Protein 7KFO (pdb70)

Radius of gyration: 16.2 Å; Cα contacts (8 Å, |Δi|>4): 136; chains: 1; bounding box: 36×45×39 Å

Structure (mmCIF, N/CA/C/O backbone):
data_7KFO
#
_entry.id   7KFO
#
_cell.length_a   55.042
_cell.length_b   114.337
_cell.length_c   115.094
_cell.angle_alpha   90.000
_cell.angle_beta   90.000
_cell.angle_gamma   90.000
#
_symmetry.space_group_name_H-M   'F 2 2 2'
#
loop_
_entity.id
_entity.type
_entity.pdbx_description
1 polymer 'Transcriptional regulator, MarR family'
2 non-polymer '1H-INDOL-3-YLACETIC ACID'
3 non-polymer 'SULFATE ION'
4 water water
#
loop_
_atom_site.group_PDB
_atom_site.id
_atom_site.type_symbol
_atom_site.label_atom_id
_atom_site.label_alt_id
_atom_site.label_comp_id
_atom_site.label_asym_id
_atom_site.label_entity_id
_atom_site.label_seq_id
_atom_site.pdbx_PDB_ins_code
_atom_site.Cartn_x
_atom_site.Cartn_y
_atom_site.Cartn_z
_atom_site.occupancy
_atom_site.B_iso_or_equiv
_atom_site.auth_seq_id
_atom_site.auth_comp_id
_atom_site.auth_asym_id
_atom_site.auth_atom_id
_atom_site.pdbx_PDB_model_num
ATOM 1 N N . ARG A 1 34 ? -10.12630 74.58831 34.49908 1.000 48.49648 10 ARG A N 1
ATOM 2 C CA A ARG A 1 34 ? -9.56426 74.34103 35.84163 0.552 39.58107 10 ARG A CA 1
ATOM 3 C CA B ARG A 1 34 ? -9.45762 74.57216 35.77902 0.448 39.57303 10 ARG A CA 1
ATOM 4 C C . ARG A 1 34 ? -8.16675 73.75539 35.80501 1.000 25.47801 10 ARG A C 1
ATOM 5 O O . ARG A 1 34 ? -7.97719 72.76394 35.11828 1.000 28.36631 10 ARG A O 1
ATOM 20 N N . PHE A 1 35 ? -7.25032 74.28670 36.60934 1.000 29.18929 11 PHE A N 1
ATOM 21 C CA . PHE A 1 35 ? -5.87757 73.79374 36.64500 1.000 27.27200 11 PHE A CA 1
ATOM 22 C C . PHE A 1 35 ? -5.81580 72.28333 36.85043 1.000 19.90363 11 PHE A C 1
ATOM 23 O O . PHE A 1 35 ? -5.08914 71.57831 36.14573 1.000 23.18581 11 PHE A O 1
ATOM 31 N N . VAL A 1 36 ? -6.58341 71.76977 37.81325 1.000 19.37370 12 VAL A N 1
ATOM 32 C CA . VAL A 1 36 ? -6.39575 70.38550 38.22348 1.000 18.02752 12 VAL A CA 1
ATOM 33 C C . VAL A 1 36 ? -6.89338 69.40040 37.17820 1.000 20.77045 12 VAL A C 1
ATOM 34 O O . VAL A 1 36 ? -6.44133 68.24651 37.15704 1.000 18.63060 12 VAL A O 1
ATOM 38 N N . ASP A 1 37 ? -7.78658 69.82793 36.27723 1.000 21.03285 13 ASP A N 1
ATOM 39 C CA . ASP A 1 37 ? -8.36505 68.90319 35.30526 1.000 21.39347 13 ASP A CA 1
ATOM 40 C C . ASP A 1 37 ? -7.32058 68.32036 34.36104 1.000 21.36475 13 ASP A C 1
ATOM 41 O O . ASP A 1 37 ? -7.48591 67.19234 33.88053 1.000 21.97078 13 ASP A O 1
ATOM 46 N N A ASP A 1 38 ? -6.24330 69.05641 34.08294 0.475 19.36264 14 ASP A N 1
ATOM 47 N N B ASP A 1 38 ? -6.24269 69.05762 34.09327 0.525 19.34254 14 ASP A N 1
ATOM 48 C CA A ASP A 1 38 ? -5.23437 68.61028 33.12984 0.475 21.94545 14 ASP A CA 1
ATOM 49 C CA B ASP A 1 38 ? -5.23025 68.61914 33.14108 0.525 21.92621 14 ASP A CA 1
ATOM 50 C C A ASP A 1 38 ? -3.84456 68.44511 33.73398 0.475 18.84976 14 ASP A C 1
ATOM 51 C C B ASP A 1 38 ? -3.82204 68.74556 33.71294 0.525 21.35590 14 ASP A C 1
ATOM 52 O O A ASP A 1 38 ? -2.91082 68.08298 33.01082 0.475 18.78820 14 ASP A O 1
ATOM 53 O O B ASP A 1 38 ? -2.85487 68.91777 32.96700 0.525 20.59828 14 ASP A O 1
ATOM 62 N N . TYR A 1 39 ? -3.68480 68.67272 35.03445 1.000 17.26667 15 TYR A N 1
ATOM 63 C CA . TYR A 1 39 ? -2.37091 68.72080 35.67108 1.000 16.46278 15 TYR A CA 1
ATOM 64 C C . TYR A 1 39 ? -1.84846 67.28950 35.80604 1.000 15.58108 15 TYR A C 1
ATOM 65 O O . TYR A 1 39 ? -2.42193 66.47723 36.54149 1.000 14.68520 15 TYR A O 1
ATOM 74 N N . LEU A 1 40 ? -0.76516 66.98188 35.09804 1.000 15.01781 16 LEU A N 1
ATOM 75 C CA . LEU A 1 40 ? -0.27704 65.60213 35.01335 1.000 14.92537 16 LEU A CA 1
ATOM 76 C C . LEU A 1 40 ? -0.10970 64.91142 36.36153 1.000 14.18100 16 LEU A C 1
ATOM 77 O O . LEU A 1 40 ? -0.55366 63.75751 36.49060 1.000 13.03673 16 LEU A O 1
ATOM 82 N N . PRO A 1 41 ? 0.54056 65.49976 37.37154 1.000 12.52712 17 PRO A N 1
ATOM 83 C CA . PRO A 1 41 ? 0.69106 64.75393 38.62903 1.000 13.10060 17 PRO A CA 1
ATOM 84 C C . PRO A 1 41 ? -0.64395 64.41915 39.26808 1.000 12.51758 17 PRO A C 1
ATOM 85 O O . PRO A 1 41 ? -0.79282 63.33816 39.86077 1.000 12.48284 17 PRO A O 1
ATOM 89 N N . ALA A 1 42 ? -1.63353 65.31104 39.17277 1.000 12.91181 18 ALA A N 1
ATOM 90 C CA . ALA A 1 42 ? -2.94729 64.97727 39.70388 1.000 12.81814 18 ALA A CA 1
ATOM 91 C C . ALA A 1 42 ? -3.58646 63.83619 38.92093 1.000 13.12961 18 ALA A C 1
ATOM 92 O O . ALA A 1 42 ? -4.22144 62.95583 39.51427 1.000 12.90017 18 ALA A O 1
ATOM 94 N N . LEU A 1 43 ? -3.43485 63.83305 37.59079 1.000 13.18539 19 LEU A N 1
ATOM 95 C CA . LEU A 1 43 ? -4.02912 62.77410 36.78266 1.000 13.05839 19 LEU A CA 1
ATOM 96 C C . LEU A 1 43 ? -3.39289 61.43258 37.09256 1.000 12.91251 19 LEU A C 1
ATOM 97 O O . LEU A 1 43 ? -4.09500 60.43365 37.25690 1.000 13.54993 19 LEU A O 1
ATOM 102 N N . LEU A 1 44 ? -2.06286 61.39496 37.17186 1.000 12.36387 20 LEU A N 1
ATOM 103 C CA . LEU A 1 44 ? -1.37661 60.14739 37.50216 1.000 13.81302 20 LEU A CA 1
ATOM 104 C C . LEU A 1 44 ? -1.82113 59.62546 38.85392 1.000 12.49239 20 LEU A C 1
ATOM 105 O O . LEU A 1 44 ? -2.07266 58.42226 39.00447 1.000 13.36050 20 LEU A O 1
ATOM 110 N N . ALA A 1 45 ? -1.89469 60.50631 39.86316 1.000 12.69149 21 ALA A N 1
ATOM 111 C CA . ALA A 1 45 ? -2.20109 60.05483 41.21254 1.000 11.94837 21 ALA A CA 1
ATOM 112 C C . ALA A 1 45 ? -3.62692 59.54293 41.31252 1.000 12.19143 21 ALA A C 1
ATOM 113 O O . ALA A 1 45 ? -3.88149 58.54894 41.99434 1.000 12.65871 21 ALA A O 1
ATOM 115 N N . GLN A 1 46 ? -4.57875 60.19705 40.63808 1.000 11.40451 22 GLN A N 1
ATOM 116 C CA . GLN A 1 46 ? -5.95531 59.72276 40.68977 1.000 11.61965 22 GLN A CA 1
ATOM 117 C C . GLN A 1 46 ? -6.10969 58.40078 39.95763 1.000 12.30354 22 GLN A C 1
ATOM 118 O O . GLN A 1 46 ? -6.75139 57.47296 40.47269 1.000 13.05762 22 GLN A O 1
ATOM 124 N N . ALA A 1 47 ? -5.56637 58.30284 38.73491 1.000 12.69403 23 ALA A N 1
ATOM 125 C CA . ALA A 1 47 ? -5.67976 57.04472 37.99968 1.000 12.05035 23 ALA A CA 1
ATOM 126 C C . ALA A 1 47 ? -5.05283 55.90017 38.78026 1.000 13.12130 23 ALA A C 1
ATOM 127 O O . ALA A 1 47 ? -5.63701 54.80678 38.89112 1.000 13.89241 23 ALA A O 1
ATOM 129 N N . SER A 1 48 ? -3.88461 56.15594 39.36575 1.000 11.98276 24 SER A N 1
ATOM 130 C CA . SER A 1 48 ? -3.18765 55.13532 40.12709 1.000 11.92792 24 SER A CA 1
ATOM 131 C C . SER A 1 48 ? -4.01393 54.70130 41.32645 1.000 12.12406 24 SER A C 1
ATOM 132 O O . SER A 1 48 ? -4.21098 53.50607 41.55077 1.000 13.65146 24 SER A O 1
ATOM 135 N N . GLN A 1 49 ? -4.53278 55.65984 42.10796 1.000 13.00197 25 GLN A N 1
ATOM 136 C CA . GLN A 1 49 ? -5.30181 55.27446 43.29294 1.000 12.87856 25 GLN A CA 1
ATOM 137 C C . GLN A 1 49 ? -6.54057 54.47234 42.92735 1.000 11.93673 25 GLN A C 1
ATOM 138 O O . GLN A 1 49 ? -6.83889 53.45214 43.55778 1.000 12.58570 25 GLN A O 1
ATOM 144 N N . LEU A 1 50 ? -7.26420 54.89255 41.88781 1.000 12.58560 26 LEU A N 1
ATOM 145 C CA . LEU A 1 50 ? -8.52628 54.23367 41.56540 1.000 13.55016 26 LEU A CA 1
ATOM 146 C C . LEU A 1 50 ? -8.29405 52.80778 41.06677 1.000 14.84127 26 LEU A C 1
ATOM 147 O O . LEU A 1 50 ? -8.96435 51.85758 41.51741 1.000 15.18547 26 LEU A O 1
ATOM 152 N N A ILE A 1 51 ? -7.32205 52.62260 40.17327 0.686 13.87322 27 ILE A N 1
ATOM 153 N N B ILE A 1 51 ? -7.32637 52.62553 40.15990 0.314 14.04936 27 ILE A N 1
ATOM 154 C CA A ILE A 1 51 ? -7.09513 51.27307 39.65310 0.686 13.92165 27 ILE A CA 1
ATOM 155 C CA B ILE A 1 51 ? -7.03596 51.28366 39.64025 0.314 14.07689 27 ILE A CA 1
ATOM 156 C C A ILE A 1 51 ? -6.51950 50.35231 40.73763 0.686 14.30578 27 ILE A C 1
ATOM 157 C C B ILE A 1 51 ? -6.54130 50.36918 40.76143 0.314 14.16218 27 ILE A C 1
ATOM 158 O O A ILE A 1 51 ? -6.93495 49.18131 40.89313 0.686 14.79745 27 ILE A O 1
ATOM 159 O O B ILE A 1 51 ? -7.01016 49.22186 40.94957 0.314 15.16224 27 ILE A O 1
ATOM 168 N N . SER A 1 52 ? -5.57604 50.87006 41.52653 1.000 12.85141 28 SER A N 1
ATOM 169 C CA . SER A 1 52 ? -4.98216 50.07268 42.57889 1.000 14.59511 28 SER A CA 1
ATOM 170 C C . SER A 1 52 ? -6.00254 49.69528 43.63594 1.000 13.94610 28 SER A C 1
ATOM 171 O O . SER A 1 52 ? -5.97320 48.56997 44.14268 1.000 15.03811 28 SER A O 1
ATOM 174 N N A SER A 1 53 ? -6.90608 50.60991 43.99064 0.617 14.24032 29 SER A N 1
ATOM 175 N N B SER A 1 53 ? -6.90211 50.61478 43.99484 0.103 14.71246 29 SER A N 1
ATOM 176 N N C SER A 1 53 ? -6.89614 50.62403 43.98213 0.280 14.56441 29 SER A N 1
ATOM 177 C CA A SER A 1 53 ? -7.87447 50.30143 45.03504 0.617 15.23577 29 SER A CA 1
ATOM 178 C CA B SER A 1 53 ? -7.87713 50.30928 45.03697 0.103 15.48629 29 SER A CA 1
ATOM 179 C CA C SER A 1 53 ? -7.88648 50.33437 45.01311 0.280 15.41735 29 SER A CA 1
ATOM 180 C C A SER A 1 53 ? -8.75705 49.13499 44.61871 0.617 14.94187 29 SER A C 1
ATOM 181 C C B SER A 1 53 ? -8.80246 49.17476 44.62232 0.103 15.32382 29 SER A C 1
ATOM 182 C C C SER A 1 53 ? -8.75714 49.15328 44.61376 0.280 15.19019 29 SER A C 1
ATOM 183 O O A SER A 1 53 ? -9.11363 48.28231 45.45032 0.617 15.54637 29 SER A O 1
ATOM 184 O O B SER A 1 53 ? -9.26598 48.40973 45.47666 0.103 16.27229 29 SER A O 1
ATOM 185 O O C SER A 1 53 ? -9.12863 48.32748 45.46029 0.280 15.93579 29 SER A O 1
ATOM 192 N N . GLU A 1 54 ? -9.09456 49.05815 43.32476 1.000 14.72290 30 GLU A N 1
ATOM 193 C CA . GLU A 1 54 ? -9.85214 47.90122 42.84320 1.000 16.43992 30 GLU A CA 1
ATOM 194 C C . GLU A 1 54 ? -9.09545 46.61032 43.11704 1.000 15.20547 30 GLU A C 1
ATOM 195 O O . GLU A 1 54 ? -9.66715 45.64121 43.65259 1.000 16.82913 30 GLU A O 1
ATOM 201 N N . PHE A 1 55 ? -7.80868 46.56383 42.73064 1.000 14.62787 31 PHE A N 1
ATOM 202 C CA . PHE A 1 55 ? -7.11557 45.29020 42.97397 1.000 15.27728 31 PHE A CA 1
ATOM 203 C C . PHE A 1 55 ? -6.83929 45.02232 44.45944 1.000 13.67906 31 PHE A C 1
ATOM 204 O O . PHE A 1 55 ? -6.79563 43.85618 44.90280 1.000 14.65929 31 PHE A O 1
ATOM 212 N N . HIS A 1 56 ? -6.65392 46.05856 45.25420 1.000 13.47614 32 HIS A N 1
ATOM 213 C CA . HIS A 1 56 ? -6.38764 45.84153 46.66928 1.000 14.65103 32 HIS A CA 1
ATOM 214 C C . HIS A 1 56 ? -7.53511 45.12024 47.36540 1.000 15.72709 32 HIS A C 1
ATOM 215 O O . HIS A 1 56 ? -7.29743 44.34209 48.29902 1.000 14.92541 32 HIS A O 1
ATOM 222 N N A GLU A 1 57 ? -8.77540 45.35797 46.93153 0.452 15.12106 33 GLU A N 1
ATOM 223 N N B GLU A 1 57 ? -8.77908 45.34402 46.92625 0.548 15.06475 33 GLU A N 1
ATOM 224 C CA A GLU A 1 57 ? -9.90997 44.60097 47.45322 0.452 16.85681 33 GLU A CA 1
ATOM 225 C CA B GLU A 1 57 ? -9.90526 44.58795 47.47268 0.548 16.77574 33 GLU A CA 1
ATOM 226 C C A GLU A 1 57 ? -9.71458 43.10654 47.22899 0.452 16.58390 33 GLU A C 1
ATOM 227 C C B GLU A 1 57 ? -9.73116 43.09742 47.22450 0.548 16.58606 33 GLU A C 1
ATOM 228 O O A GLU A 1 57 ? -9.93643 42.29200 48.14059 0.452 17.78600 33 GLU A O 1
ATOM 229 O O B GLU A 1 57 ? -9.98780 42.27382 48.11482 0.548 17.70411 33 GLU A O 1
ATOM 240 N N . VAL A 1 58 ? -9.26893 42.72955 46.02927 1.000 16.01865 34 VAL A N 1
ATOM 241 C CA . VAL A 1 58 ? -9.01658 41.32286 45.72669 1.000 16.02407 34 VAL A CA 1
ATOM 242 C C . VAL A 1 58 ? -7.89384 40.78298 46.60701 1.000 16.28681 34 VAL A C 1
ATOM 243 O O . VAL A 1 58 ? -7.97757 39.67082 47.15672 1.000 16.70576 34 VAL A O 1
ATOM 247 N N . ALA A 1 59 ? -6.80563 41.54609 46.72923 1.000 16.13642 35 ALA A N 1
ATOM 248 C CA . ALA A 1 59 ? -5.68371 41.09868 47.55160 1.000 15.01298 35 ALA A CA 1
ATOM 249 C C . ALA A 1 59 ? -6.13499 40.80950 48.97752 1.000 15.62583 35 ALA A C 1
ATOM 250 O O . ALA A 1 59 ? -5.79963 39.75582 49.54276 1.000 14.76764 35 ALA A O 1
ATOM 252 N N A ARG A 1 60 ? -6.91546 41.71410 49.56961 0.553 14.78186 36 ARG A N 1
ATOM 253 N N B ARG A 1 60 ? -6.93381 41.70561 49.56042 0.447 14.79463 36 ARG A N 1
ATOM 254 C CA A ARG A 1 60 ? -7.36028 41.50304 50.94545 0.553 14.98018 36 ARG A CA 1
ATOM 255 C CA B ARG A 1 60 ? -7.37326 41.51522 50.94107 0.447 15.01127 36 ARG A CA 1
ATOM 256 C C A ARG A 1 60 ? -8.25223 40.27735 51.04794 0.553 16.00665 36 ARG A C 1
ATOM 257 C C B ARG A 1 60 ? -8.39184 40.39099 51.06372 0.447 15.84318 36 ARG A C 1
ATOM 258 O O A ARG A 1 60 ? -8.10437 39.46633 51.97548 0.553 15.08706 36 ARG A O 1
ATOM 259 O O B ARG A 1 60 ? -8.48587 39.75793 52.12381 0.447 16.41369 36 ARG A O 1
ATOM 274 N N A GLN A 1 61 ? -9.18665 40.11733 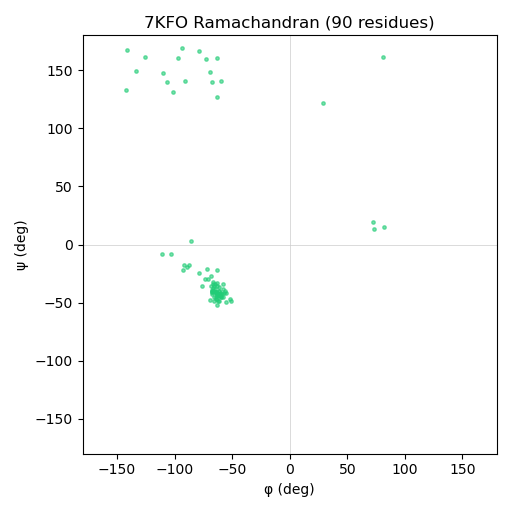50.10292 0.553 17.55576 37 GLN A N 1
ATOM 275 N N B GLN A 1 61 ? -9.16598 40.12580 50.00649 0.447 17.64774 37 GLN A N 1
ATOM 276 C CA A GLN A 1 61 ? -10.03405 38.93152 50.11834 0.553 20.62567 37 GLN A CA 1
ATOM 277 C CA B GLN A 1 61 ? -10.04440 38.96287 50.02710 0.447 20.76999 37 GLN A CA 1
ATOM 278 C C A GLN A 1 61 ? -9.21740 37.65044 50.05170 0.553 17.83976 37 GLN A C 1
ATOM 279 C C B GLN A 1 61 ? -9.27085 37.65514 49.90657 0.447 17.92655 37 GLN A C 1
ATOM 280 O O A GLN A 1 61 ? -9.70077 36.59032 50.47791 0.553 19.99181 37 GLN A O 1
ATOM 281 O O B GLN A 1 61 ? -9.84199 36.58351 50.15405 0.447 22.38226 37 GLN A O 1
ATOM 292 N N . HIS A 1 62 ? -7.99154 37.71929 49.53340 1.000 17.58838 38 HIS A N 1
ATOM 293 C CA . HIS A 1 62 ? -7.09600 36.57405 49.49669 1.000 17.90535 38 HIS A CA 1
ATOM 294 C C . HIS A 1 62 ? -6.10402 36.58246 50.65623 1.000 17.43074 38 HIS A C 1
ATOM 295 O O . HIS A 1 62 ? -5.09966 35.86217 50.61953 1.000 19.42210 38 HIS A O 1
ATOM 302 N N . GLY A 1 63 ? -6.36565 37.39330 51.67655 1.000 16.23939 39 GLY A N 1
ATOM 303 C CA . GLY A 1 63 ? -5.56245 37.39946 52.88906 1.000 17.37931 39 GLY A CA 1
ATOM 304 C C . GLY A 1 63 ? -4.27662 38.20241 52.83768 1.000 18.29466 39 GLY A C 1
ATOM 305 O O . GLY A 1 63 ? -3.43552 38.03698 53.72685 1.000 20.57155 39 GLY A O 1
ATOM 306 N N . PHE A 1 64 ? -4.08941 39.07709 51.84841 1.000 15.79598 40 PHE A N 1
ATOM 307 C CA . PHE A 1 64 ? -2.87627 39.88537 51.73746 1.000 16.82421 40 PHE A CA 1
ATOM 308 C C . PHE A 1 64 ? -3.15897 41.32884 52.10983 1.000 15.69659 40 PHE A C 1
ATOM 309 O O . PHE A 1 64 ? -4.19242 41.88686 51.72093 1.000 16.00792 40 PHE A O 1
ATOM 317 N N . SER A 1 65 ? -2.21912 41.95038 52.82901 1.000 15.26383 41 SER A N 1
ATOM 318 C CA . SER A 1 65 ? -2.23511 43.39730 52.92558 1.000 14.82441 41 SER A CA 1
ATOM 319 C C . SER A 1 65 ? -1.63909 44.00235 51.65266 1.000 14.04528 41 SER A C 1
ATOM 320 O O . SER A 1 65 ? -0.97689 43.32921 50.85427 1.000 14.14895 41 SER A O 1
ATOM 323 N N . VAL A 1 66 ? -1.85103 45.30291 51.48403 1.000 14.38209 42 VAL A N 1
ATOM 324 C CA . VAL A 1 66 ? -1.29684 45.98393 50.31601 1.000 14.85781 42 VAL A CA 1
ATOM 325 C C . VAL A 1 66 ? 0.22488 45.84283 50.27287 1.000 13.57713 42 VAL A C 1
ATOM 326 O O . VAL A 1 66 ? 0.80624 45.52417 49.23119 1.000 14.04504 42 VAL A O 1
ATOM 330 N N A SER A 1 67 ? 0.88496 46.07119 51.41663 0.616 14.54358 43 SER A N 1
ATOM 331 N N B SER A 1 67 ? 0.89863 46.10609 51.39567 0.384 14.72100 43 SER A N 1
ATOM 332 C CA A SER A 1 67 ? 2.34258 46.05264 51.45621 0.616 16.43296 43 SER A CA 1
ATOM 333 C CA B SER A 1 67 ? 2.35758 46.08313 51.36637 0.384 16.37253 43 SER A CA 1
ATOM 334 C C A SER A 1 67 ? 2.89535 44.65861 51.19112 0.616 14.79881 43 SER A C 1
ATOM 335 C C B SER A 1 67 ? 2.90282 44.66934 51.17658 0.384 14.84686 43 SER A C 1
ATOM 336 O O A SER A 1 67 ? 3.90012 44.50888 50.48502 0.616 15.66255 43 SER A O 1
ATOM 337 O O B SER A 1 67 ? 3.91177 44.48690 50.48409 0.384 15.67203 43 SER A O 1
ATOM 342 N N A GLU A 1 68 ? 2.25563 43.62187 51.74040 0.616 14.32200 44 GLU A N 1
ATOM 343 N N B GLU A 1 68 ? 2.24867 43.65925 51.76178 0.384 14.53328 44 GLU A N 1
ATOM 344 C CA A GLU A 1 68 ? 2.72079 42.26363 51.47716 0.616 14.99542 44 GLU A CA 1
ATOM 345 C CA B GLU A 1 68 ? 2.64646 42.27329 51.51826 0.384 15.24921 44 GLU A CA 1
ATOM 346 C C A GLU A 1 68 ? 2.55459 41.90701 50.01096 0.616 14.73853 44 GLU A C 1
ATOM 347 C C B GLU A 1 68 ? 2.55217 41.93880 50.03682 0.384 14.69588 44 GLU A C 1
ATOM 348 O O A GLU A 1 68 ? 3.41959 41.24401 49.42080 0.616 14.92858 44 GLU 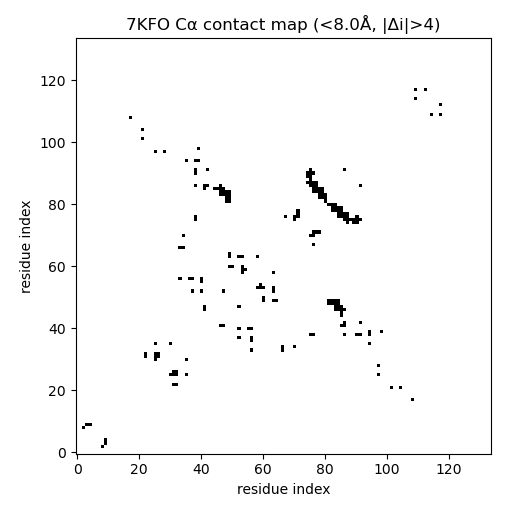A O 1
ATOM 349 O O B GLU A 1 68 ? 3.45850 41.31996 49.46041 0.384 15.09509 44 GLU A O 1
ATOM 360 N N . TRP A 1 69 ? 1.42494 42.30367 49.42322 1.000 13.45942 45 TRP A N 1
ATOM 361 C CA . TRP A 1 69 ? 1.21618 42.08997 48.00270 1.000 14.677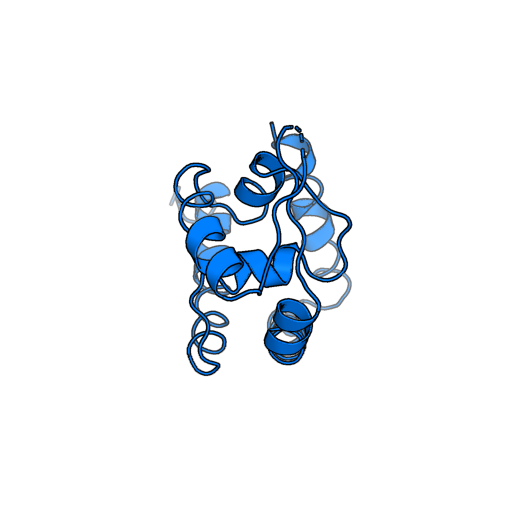05 45 TRP A CA 1
ATOM 362 C C . TRP A 1 69 ? 2.28507 42.80279 47.18342 1.000 13.16556 45 TRP A C 1
ATOM 363 O O . TRP A 1 69 ? 2.87314 42.20902 46.28660 1.000 13.90983 45 TRP A O 1
ATOM 374 N N . ARG A 1 70 ? 2.55959 44.08042 47.47460 1.000 12.78034 46 ARG A N 1
ATOM 375 C CA . ARG A 1 70 ? 3.57321 44.78900 46.68951 1.000 13.95816 46 ARG A CA 1
ATOM 376 C C . ARG A 1 70 ? 4.93649 44.12240 46.80348 1.000 13.45010 46 ARG A C 1
ATOM 377 O O . ARG A 1 70 ? 5.64686 43.98177 45.80105 1.000 14.07575 46 ARG A O 1
ATOM 385 N N . VAL A 1 71 ? 5.32231 43.70585 48.01408 1.000 13.00491 47 VAL A N 1
ATOM 386 C CA . VAL A 1 71 ? 6.64437 43.09834 48.17526 1.000 14.72344 47 VAL A CA 1
ATOM 387 C C . VAL A 1 71 ? 6.73093 41.77330 47.43004 1.000 14.43617 47 VAL A C 1
ATOM 388 O O . VAL A 1 71 ? 7.66996 41.53677 46.65394 1.000 15.61465 47 VAL A O 1
ATOM 392 N N . MET A 1 72 ? 5.74158 40.90525 47.62036 1.000 14.67289 48 MET A N 1
ATOM 393 C CA . MET A 1 72 ? 5.83718 39.60010 46.97450 1.000 15.46510 48 MET A CA 1
ATOM 394 C C . MET A 1 72 ? 5.72077 39.71016 45.46113 1.000 16.75355 48 MET A C 1
ATOM 395 O O . MET A 1 72 ? 6.44366 39.01854 44.72724 1.000 18.11617 48 MET A O 1
ATOM 400 N N . ALA A 1 73 ? 4.81353 40.56528 44.96075 1.000 14.25947 49 ALA A N 1
ATOM 401 C CA . ALA A 1 73 ? 4.69223 40.75298 43.52556 1.000 15.31839 49 ALA A CA 1
ATOM 402 C C . ALA A 1 73 ? 5.95551 41.36806 42.93674 1.000 16.42513 49 ALA A C 1
ATOM 403 O O . ALA A 1 73 ? 6.32261 41.04866 41.79586 1.000 19.17357 49 ALA A O 1
ATOM 405 N N . SER A 1 74 ? 6.63969 42.24503 43.68075 1.000 14.69481 50 SER A N 1
ATOM 406 C CA . SER A 1 74 ? 7.84490 42.87886 43.15996 1.000 17.09415 50 SER A CA 1
ATOM 407 C C . SER A 1 74 ? 9.01434 41.91346 43.12094 1.000 18.69198 50 SER A C 1
ATOM 408 O O . SER A 1 74 ? 9.90684 42.05724 42.27491 1.000 20.42320 50 SER A O 1
ATOM 411 N N . LEU A 1 75 ? 9.03409 40.94094 44.02576 1.000 16.36294 51 LEU A N 1
ATOM 412 C CA . LEU A 1 75 ? 10.15203 40.00605 44.09829 1.000 17.62727 51 LEU A CA 1
ATOM 413 C C . LEU A 1 75 ? 9.92824 38.75566 43.26579 1.000 18.83822 51 LEU A C 1
ATOM 414 O O . LEU A 1 75 ? 10.90131 38.04627 42.97068 1.000 20.16378 51 LEU A O 1
ATOM 419 N N . ALA A 1 76 ? 8.68684 38.46941 42.88508 1.000 18.55292 52 ALA A N 1
ATOM 420 C CA . ALA A 1 76 ? 8.38482 37.25347 42.13777 1.000 20.90002 52 ALA A CA 1
ATOM 421 C C . ALA A 1 76 ? 9.08695 37.26460 40.78634 1.000 23.31366 52 ALA A C 1
ATOM 422 O O . ALA A 1 76 ? 8.95933 38.20985 40.00477 1.000 24.61350 52 ALA A O 1
ATOM 424 N N . GLY A 1 77 ? 9.82985 36.19397 40.51040 1.000 24.06444 53 GLY A N 1
ATOM 425 C CA . GLY A 1 77 ? 10.56393 36.11528 39.26536 1.000 29.00560 53 GLY A CA 1
ATOM 426 C C . GLY A 1 77 ? 11.77922 37.00245 39.18050 1.000 31.59964 53 GLY A C 1
ATOM 427 O O . GLY A 1 77 ? 12.31354 37.19164 38.08201 1.000 34.26644 53 GLY A O 1
ATOM 428 N N . SER A 1 78 ? 12.23734 37.55457 40.30009 1.000 27.42461 54 SER A N 1
ATOM 429 C CA . SER A 1 78 ? 13.32946 38.50992 40.30479 1.000 25.95789 54 SER A CA 1
ATOM 430 C C . SER A 1 78 ? 14.56999 37.88227 40.92764 1.000 25.32225 54 SER A C 1
ATOM 431 O O . SER A 1 78 ? 14.47890 37.05028 41.83305 1.000 28.53486 54 SER A O 1
ATOM 434 N N . GLU A 1 79 ? 15.73489 38.29870 40.42728 1.000 29.06417 55 GLU A N 1
ATOM 435 C CA . GLU A 1 79 ? 16.97409 38.12881 41.16254 1.000 32.33396 55 GLU A CA 1
ATOM 436 C C . GLU A 1 79 ? 16.86825 38.93834 42.45479 1.000 31.32599 55 GLU A C 1
ATOM 437 O O . GLU A 1 79 ? 16.03997 39.84648 42.55108 1.000 30.19444 55 GLU A O 1
ATOM 443 N N . PRO A 1 80 ? 17.68909 38.64004 43.46387 1.000 24.18589 56 PRO A N 1
ATOM 444 C CA . PRO A 1 80 ? 17.64407 39.44767 44.69028 1.000 28.26066 56 PRO A CA 1
ATOM 445 C C . PRO A 1 80 ? 17.96160 40.90412 44.38608 1.000 26.40226 56 PRO A C 1
ATOM 446 O O . PRO A 1 80 ? 18.81907 41.21316 43.55646 1.000 28.74074 56 PRO A O 1
ATOM 450 N N . ILE A 1 81 ? 17.24391 41.80786 45.05442 1.000 22.90065 57 ILE A N 1
ATOM 451 C CA . ILE A 1 81 ? 17.41962 43.24298 44.86037 1.000 25.54073 57 ILE A CA 1
ATOM 452 C C . ILE A 1 81 ? 17.69643 43.90346 46.20569 1.000 21.16223 57 ILE A C 1
ATOM 453 O O . ILE A 1 81 ? 17.40700 43.34946 47.26686 1.000 21.43936 57 ILE A O 1
ATOM 458 N N . SER A 1 82 ? 18.24949 45.11223 46.15769 1.000 23.72192 58 SER A N 1
ATOM 459 C CA . SER A 1 82 ? 18.56061 45.80093 47.39666 1.000 21.63739 58 SER A CA 1
ATOM 460 C C . SER A 1 82 ? 17.28592 46.28988 48.08289 1.000 22.30688 58 SER A C 1
ATOM 461 O O . SER A 1 82 ? 16.22934 46.43700 47.46120 1.000 21.13184 58 SER A O 1
ATOM 464 N N . ILE A 1 83 ? 17.40179 46.53663 49.38862 1.000 22.26183 59 ILE A N 1
ATOM 465 C CA . ILE A 1 83 ? 1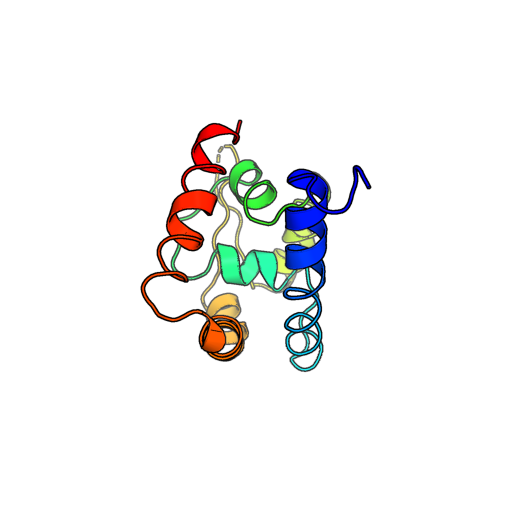6.29284 47.11514 50.14321 1.000 21.12464 59 ILE A CA 1
ATOM 466 C C . ILE A 1 83 ? 15.85689 48.43616 49.52665 1.000 26.63150 59 ILE A C 1
ATOM 467 O O . ILE A 1 83 ? 14.66014 48.73939 49.46493 1.000 20.71066 59 ILE A O 1
ATOM 472 N N . GLY A 1 84 ? 16.81818 49.25408 49.08423 1.000 22.75032 60 GLY A N 1
ATOM 473 C CA . GLY A 1 84 ? 16.47014 50.54300 48.50261 1.000 21.71175 60 GLY A CA 1
ATOM 474 C C . GLY A 1 84 ? 15.71793 50.41089 47.19219 1.000 19.22486 60 GLY A C 1
ATOM 475 O O . GLY A 1 84 ? 14.75357 51.14894 46.93697 1.000 20.05187 60 GLY A O 1
ATOM 476 N N . GLN A 1 85 ? 16.12279 49.45176 46.35353 1.000 19.02391 61 GLN A N 1
ATOM 477 C CA . GLN A 1 85 ? 15.37296 49.16948 45.13459 1.000 19.27089 61 GLN A CA 1
ATOM 478 C C . GLN A 1 85 ? 13.96554 48.69384 45.46315 1.000 18.07681 61 GLN A C 1
ATOM 479 O O . GLN A 1 85 ? 12.99523 49.09417 44.80268 1.000 17.79523 61 GLN A O 1
ATOM 485 N N . LEU A 1 86 ? 13.83919 47.80274 46.45316 1.000 18.12825 62 LEU A N 1
ATOM 486 C CA . LEU A 1 86 ? 12.51860 47.30988 46.83323 1.000 15.65486 62 LEU A CA 1
ATOM 487 C C . LEU A 1 86 ? 11.63072 48.44412 47.31646 1.000 15.66578 62 LEU A C 1
ATOM 488 O O . LEU A 1 86 ? 10.45026 48.50719 46.95994 1.000 14.44317 62 LEU A O 1
ATOM 493 N N . ALA A 1 87 ? 12.18422 49.34400 48.13038 1.000 15.40463 63 ALA A N 1
ATOM 494 C CA . ALA A 1 87 ? 11.42217 50.49118 48.60843 1.000 14.90710 63 ALA A CA 1
ATOM 495 C C . ALA A 1 87 ? 10.93608 51.35576 47.45152 1.000 15.35521 63 ALA A C 1
ATOM 496 O O . ALA A 1 87 ? 9.78716 51.82484 47.45451 1.000 15.95004 63 ALA A O 1
ATOM 498 N N . GLN A 1 88 ? 11.79038 51.58628 46.45166 1.000 15.51611 64 GLN A N 1
ATOM 499 C CA . GLN A 1 88 ? 11.35985 52.39326 45.31323 1.000 16.53009 64 GLN A CA 1
ATOM 500 C C . GLN A 1 88 ? 10.25070 51.69859 44.52299 1.000 16.31627 64 GLN A C 1
ATOM 501 O O . GLN A 1 88 ? 9.20681 52.30104 44.24455 1.000 15.33132 64 GLN A O 1
ATOM 507 N N A VAL A 1 89 ? 10.44706 50.42594 44.15811 0.556 14.63016 65 VAL A N 1
ATOM 508 N N B VAL A 1 89 ? 10.44628 50.42766 44.16354 0.444 14.72135 65 VAL A N 1
ATOM 509 C CA A VAL A 1 89 ? 9.45851 49.77021 43.30087 0.556 15.36638 65 VAL A CA 1
ATOM 510 C CA B VAL A 1 89 ? 9.46466 49.75575 43.31422 0.444 15.44133 65 VAL A CA 1
ATOM 511 C C A VAL A 1 89 ? 8.12464 49.55857 44.01979 0.556 14.79158 65 VAL A C 1
ATOM 512 C C B VAL A 1 89 ? 8.12350 49.60458 44.03042 0.444 14.77385 65 VAL A C 1
ATOM 513 O O A VAL A 1 89 ? 7.05974 49.59208 43.38370 0.556 14.70137 65 VAL A O 1
ATOM 514 O O B VAL A 1 89 ? 7.05793 49.72533 43.41099 0.444 15.11386 65 VAL A O 1
ATOM 521 N N . THR A 1 90 ? 8.14925 49.33149 45.33819 1.000 13.74699 66 THR A N 1
ATOM 522 C CA . THR A 1 90 ? 6.92475 49.18891 46.13057 1.000 14.47367 66 THR A CA 1
ATOM 523 C C . THR A 1 90 ? 6.37232 50.51505 46.61783 1.000 14.05590 66 THR A C 1
ATOM 524 O O . THR A 1 90 ? 5.38012 50.50532 47.35062 1.000 14.21630 66 THR A O 1
ATOM 528 N N . VAL A 1 91 ? 7.00759 51.62668 46.25085 1.000 13.76324 67 VAL A N 1
ATOM 529 C CA A VAL A 1 91 ? 6.57562 52.95708 46.65852 0.828 14.35868 67 VAL A CA 1
ATOM 530 C CA B VAL A 1 91 ? 6.64715 52.98269 46.67732 0.172 14.61456 67 VAL A CA 1
ATOM 531 C C . VAL A 1 91 ? 6.32033 53.00482 48.16285 1.000 15.91964 67 VAL A C 1
ATOM 532 O O . VAL A 1 91 ? 5.29614 53.53949 48.61057 1.000 18.01255 67 VAL A O 1
ATOM 539 N N A THR A 1 92 ? 7.26692 52.49734 48.94103 0.893 15.59070 68 THR A N 1
ATOM 540 N N B THR A 1 92 ? 7.18603 52.38449 48.94809 0.107 15.92356 68 THR A N 1
ATOM 541 C CA A THR A 1 92 ? 7.13581 52.40980 50.38576 0.893 16.14652 68 THR A CA 1
ATOM 542 C CA B THR A 1 92 ? 7.11923 52.49224 50.39052 0.107 16.14826 68 THR A CA 1
ATOM 543 C C A THR A 1 92 ? 8.41912 52.94569 51.00320 0.893 17.85107 68 THR A C 1
ATOM 544 C C B THR A 1 92 ? 8.38508 53.16957 50.88137 0.107 17.55481 68 THR A C 1
ATOM 545 O O A THR A 1 92 ? 9.51212 52.64782 50.51576 0.893 20.07806 68 THR A O 1
ATOM 546 O O B THR A 1 92 ? 9.41465 53.19030 50.20023 0.107 16.97629 68 THR A O 1
ATOM 553 N N . LYS A 1 93 ? 8.29171 53.73939 52.07131 1.000 16.37648 69 LYS A N 1
ATOM 554 C CA A LYS A 1 93 ? 9.46731 54.30471 52.72176 0.517 18.55991 69 LYS A CA 1
ATOM 555 C CA B LYS A 1 93 ? 9.47645 54.30310 52.69842 0.483 18.51479 69 LYS A CA 1
ATOM 556 C C . LYS A 1 93 ? 10.37491 53.18790 53.21574 1.000 18.91192 69 LYS A C 1
ATOM 557 O O . LYS A 1 93 ? 9.90038 52.16113 53.70949 1.000 16.74084 69 LYS A O 1
ATOM 568 N N A GLN A 1 94 ? 11.68325 53.39275 53.08351 0.669 18.09298 70 GLN A N 1
ATOM 569 N N B GLN A 1 94 ? 11.68713 53.38866 53.07372 0.331 18.24234 70 GLN A N 1
ATOM 570 C CA A GLN A 1 94 ? 12.62886 52.34797 53.47340 0.669 19.70019 70 GLN A CA 1
ATOM 571 C CA B GLN A 1 94 ? 12.66866 52.38312 53.48628 0.331 19.69311 70 GLN A CA 1
ATOM 572 C C A GLN A 1 94 ? 12.49242 51.87725 54.92349 0.669 20.45461 70 GLN A C 1
ATOM 573 C C B GLN A 1 94 ? 12.48095 51.88419 54.91522 0.331 20.39219 70 GLN A C 1
ATOM 574 O O A GLN A 1 94 ? 12.54984 50.65603 55.14896 0.669 19.23807 70 GLN A O 1
ATOM 575 O O B GLN A 1 94 ? 12.50006 50.66028 55.12105 0.331 19.42089 70 GLN A O 1
ATOM 586 N N . PRO A 1 95 ? 12.31081 52.73697 55.93078 1.000 19.15505 71 PRO A N 1
ATOM 587 C CA . PRO A 1 95 ? 12.11000 52.19983 57.29547 1.000 19.79209 71 PRO A CA 1
ATOM 588 C C . PRO A 1 95 ? 10.85317 51.34803 57.44018 1.000 18.74542 71 PRO A C 1
ATOM 589 O O . PRO A 1 95 ? 10.82937 50.36070 58.19930 1.000 19.28691 71 PRO A O 1
ATOM 593 N N . THR A 1 96 ? 9.81126 51.68339 56.67964 1.000 18.57462 72 THR A N 1
ATOM 594 C CA . THR A 1 96 ? 8.60823 50.86698 56.65123 1.000 17.63717 72 THR A CA 1
ATOM 595 C C . THR A 1 96 ? 8.89196 49.51640 56.00983 1.000 16.03969 72 THR A C 1
ATOM 596 O O . THR A 1 96 ? 8.45479 48.47375 56.52136 1.000 15.49342 72 THR A O 1
ATOM 600 N N . VAL A 1 97 ? 9.65418 49.51795 54.90974 1.000 16.37332 73 VAL A N 1
ATOM 601 C CA . VAL A 1 97 ? 10.03466 48.26852 54.25502 1.000 17.23537 73 VAL A CA 1
ATOM 602 C C . VAL A 1 97 ? 10.83269 47.38412 55.20488 1.000 16.01351 73 VAL A C 1
ATOM 603 O O . VAL A 1 97 ? 10.62892 46.16584 55.25619 1.000 16.49628 73 VAL A O 1
ATOM 607 N N A THR A 1 98 ? 11.76394 47.96673 55.95764 0.795 17.34142 74 THR A N 1
ATOM 608 N N B THR A 1 98 ? 11.75922 47.97046 55.96509 0.205 17.44861 74 THR A N 1
ATOM 609 C CA A THR A 1 98 ? 12.56938 47.14287 56.86362 0.795 19.43326 74 THR A CA 1
ATOM 610 C CA B THR A 1 98 ? 12.56877 47.14965 56.86483 0.205 19.37460 74 THR A CA 1
ATOM 611 C C A THR A 1 98 ? 11.70275 46.45796 57.91718 0.795 17.19560 74 THR A C 1
ATOM 612 C C B THR A 1 98 ? 11.70520 46.46032 57.91714 0.205 17.43229 74 THR A C 1
ATOM 613 O O A THR A 1 98 ? 11.86857 45.25767 58.18647 0.795 17.57028 74 THR A O 1
ATOM 614 O O B THR A 1 98 ? 11.87357 45.26049 58.18203 0.205 17.69534 74 THR A O 1
ATOM 621 N N . ARG A 1 99 ? 10.75338 47.18975 58.50851 1.000 16.39951 75 ARG A N 1
ATOM 622 C CA A ARG A 1 99 ? 9.83393 46.56695 59.46588 0.599 16.54252 75 ARG A CA 1
ATOM 623 C CA B ARG A 1 99 ? 9.85218 46.54899 59.46830 0.401 16.67330 75 ARG A CA 1
ATOM 624 C C . ARG A 1 99 ? 8.99976 45.46410 58.80622 1.000 16.07398 75 ARG A C 1
ATOM 625 O O . ARG A 1 99 ? 8.79823 44.36668 59.37799 1.000 15.63256 75 ARG A O 1
ATOM 640 N N . LEU A 1 100 ? 8.51176 45.73445 57.59793 1.000 15.72460 76 LEU A N 1
ATOM 641 C CA . LEU A 1 100 ? 7.74414 44.75373 56.84801 1.000 15.76819 76 LEU A CA 1
ATOM 642 C C . LEU A 1 100 ? 8.56158 43.50090 56.58802 1.000 15.10010 76 LEU A C 1
ATOM 643 O O . LEU A 1 100 ? 8.07077 42.38263 56.77020 1.000 15.24546 76 LEU A O 1
ATOM 648 N N . LEU A 1 101 ? 9.81509 43.66683 56.18001 1.000 16.01556 77 LEU A N 1
ATOM 649 C CA . LEU A 1 101 ? 10.65036 42.50462 55.91738 1.000 16.67256 77 LEU A CA 1
ATOM 650 C C . LEU A 1 101 ? 10.94222 41.73765 57.19367 1.000 16.60102 77 LEU A C 1
ATOM 651 O O . LEU A 1 101 ? 11.06327 40.51359 57.14989 1.000 17.52969 77 LEU A O 1
ATOM 656 N N . ASP A 1 102 ? 11.04053 42.41821 58.33753 1.000 16.12795 78 ASP A N 1
ATOM 657 C CA . ASP A 1 102 ? 11.23368 41.68342 59.59028 1.000 17.46874 78 ASP A CA 1
ATOM 658 C C . ASP A 1 102 ? 10.13169 40.64647 59.77049 1.000 16.34959 78 ASP A C 1
ATOM 659 O O . ASP A 1 102 ? 10.39356 39.45333 60.03137 1.000 17.80919 78 ASP A O 1
ATOM 664 N N . ARG A 1 103 ? 8.88309 41.07354 59.60051 1.000 16.06925 79 ARG A N 1
ATOM 665 C CA . ARG A 1 103 ? 7.78537 40.12813 59.80631 1.000 16.83957 79 ARG A CA 1
ATOM 666 C C . ARG A 1 103 ? 7.59915 39.14203 58.64562 1.000 16.73378 79 ARG A C 1
ATOM 667 O O . ARG A 1 103 ? 7.24564 37.97768 58.87427 1.000 17.97197 79 ARG A O 1
ATOM 675 N N . MET A 1 104 ? 7.82090 39.57425 57.40441 1.000 17.13959 80 MET A N 1
ATOM 676 C CA . MET A 1 104 ? 7.69448 38.65005 56.27872 1.000 16.01846 80 MET A CA 1
ATOM 677 C C . MET A 1 104 ? 8.79115 37.59362 56.30694 1.000 17.55028 80 MET A C 1
ATOM 678 O O . MET A 1 104 ? 8.54909 36.43960 55.92677 1.000 16.78042 80 MET A O 1
ATOM 683 N N . GLU A 1 105 ? 9.99864 37.96315 56.74584 1.000 16.78521 81 GLU A N 1
ATOM 684 C CA . GLU A 1 105 ? 11.06193 36.98019 56.90555 1.000 17.07470 81 GLU A CA 1
ATOM 685 C C . GLU A 1 105 ? 10.73256 36.02052 58.03672 1.000 18.17437 81 GLU A C 1
ATOM 686 O O . GLU A 1 105 ? 10.94579 34.80887 57.90977 1.000 19.98068 81 GLU A O 1
ATOM 692 N N . ALA A 1 106 ? 10.17301 36.52926 59.13989 1.000 17.39197 82 ALA A N 1
ATOM 693 C CA . ALA A 1 106 ? 9.73875 35.63685 60.21418 1.000 19.33408 82 ALA A CA 1
ATOM 694 C C . ALA A 1 106 ? 8.72859 34.60738 59.72218 1.000 19.20171 82 ALA A C 1
ATOM 695 O O . ALA A 1 106 ? 8.73057 33.46258 60.19220 1.000 22.42672 82 ALA A O 1
ATOM 697 N N . ARG A 1 107 ? 7.87465 34.97795 58.77328 1.000 18.13122 83 ARG A N 1
ATOM 698 C CA . ARG A 1 107 ? 6.89117 34.07641 58.19240 1.000 19.27708 83 ARG A CA 1
ATOM 699 C C . ARG A 1 107 ? 7.45836 33.26286 57.04005 1.000 20.24417 83 ARG A C 1
ATOM 700 O O . ARG A 1 107 ? 6.70930 32.50586 56.40957 1.000 23.96123 83 ARG A O 1
ATOM 708 N N . GLY A 1 108 ? 8.74941 33.40698 56.75106 1.000 17.54619 84 GLY A N 1
ATOM 709 C CA . GLY A 1 108 ? 9.36417 32.58223 55.72291 1.000 18.78296 84 GLY A CA 1
ATOM 710 C C . GLY A 1 108 ? 8.97620 32.91915 54.30149 1.000 20.94035 84 GLY A C 1
ATOM 711 O O . GLY A 1 108 ? 9.16689 32.09063 53.40886 1.000 18.55130 84 GLY A O 1
ATOM 712 N N . GLN A 1 109 ? 8.46062 34.12208 54.05102 1.000 17.31512 85 GLN A N 1
ATOM 713 C CA . GLN A 1 109 ? 8.00037 34.49539 52.72303 1.000 15.60361 85 GLN A CA 1
ATOM 714 C C . GLN A 1 109 ? 9.06050 35.19171 51.89860 1.000 13.62202 85 GLN A C 1
ATOM 715 O O . GLN A 1 109 ? 8.94738 35.21806 50.67066 1.000 15.88629 85 GLN A O 1
ATOM 721 N N . VAL A 1 110 ? 10.06440 35.77007 52.55393 1.000 15.25359 86 VAL A N 1
ATOM 722 C CA . VAL A 1 110 ? 11.18115 36.45959 51.92553 1.000 15.63549 86 VAL A CA 1
ATOM 723 C C . VAL A 1 110 ? 12.42989 36.12397 52.72955 1.000 18.03119 86 VAL A C 1
ATOM 724 O O . VAL A 1 110 ? 12.35662 35.61376 53.84948 1.000 18.94099 86 VAL A O 1
ATOM 728 N N . GLU A 1 111 ? 13.58161 36.44736 52.15292 1.000 18.81293 87 GLU A N 1
ATOM 729 C CA . GLU A 1 111 ? 14.85488 36.26940 52.83678 1.000 19.18655 87 GLU A CA 1
ATOM 730 C C . GLU A 1 111 ? 15.76564 37.43261 52.49539 1.000 19.20074 87 GLU A C 1
ATOM 731 O O . GLU A 1 111 ? 15.89134 37.79548 51.32378 1.000 20.45937 87 GLU A O 1
ATOM 737 N N . ARG A 1 112 ? 16.39806 38.00047 53.51990 1.000 20.31689 88 ARG A N 1
ATOM 738 C CA . ARG A 1 112 ? 17.45181 38.98155 53.33680 1.000 22.29909 88 ARG A CA 1
ATOM 739 C C . ARG A 1 112 ? 18.79927 38.26807 53.28090 1.000 24.37778 88 ARG A C 1
ATOM 740 O O . ARG A 1 112 ? 19.02615 37.28564 53.99493 1.000 28.27974 88 ARG A O 1
ATOM 748 N N . LEU A 1 113 ? 19.67123 38.74948 52.39926 1.000 26.24496 89 LEU A N 1
ATOM 749 C CA . LEU A 1 113 ? 20.98529 38.18996 52.12134 1.000 28.97983 89 LEU A CA 1
ATOM 750 C C . LEU A 1 113 ? 22.00877 39.31364 52.09770 1.000 34.60128 89 LEU A C 1
ATOM 751 O O . LEU A 1 113 ? 21.68498 40.43825 51.71171 1.000 36.27822 89 LEU A O 1
ATOM 756 N N . PRO A 1 114 ? 23.26705 39.03489 52.47266 1.000 45.65438 90 PRO A N 1
ATOM 757 C CA . PRO A 1 114 ? 24.28858 40.09238 52.44393 1.000 45.82185 90 PRO A CA 1
ATOM 758 C C . PRO A 1 114 ? 24.63294 40.55581 51.02930 1.000 43.26594 90 PRO A C 1
ATOM 759 O O . PRO A 1 114 ? 24.61994 39.73865 50.10900 1.000 42.20005 90 PRO A O 1
ATOM 763 N N . ILE A 1 121 ? 25.15436 46.96326 51.85231 1.000 59.34381 97 ILE A N 1
ATOM 764 C CA . ILE A 1 121 ? 23.98231 46.67242 51.03425 1.000 49.90993 97 ILE A CA 1
ATOM 765 C C . ILE A 1 121 ? 23.38146 45.30582 51.34872 1.000 51.08643 97 ILE A C 1
ATOM 766 O O . ILE A 1 121 ? 24.04929 44.27449 51.23939 1.000 46.83545 97 ILE A O 1
ATOM 771 N N . THR A 1 122 ? 22.11121 45.30856 51.73732 1.000 41.22141 98 THR A N 1
ATOM 772 C CA . THR A 1 122 ? 21.36076 44.08311 51.96627 1.000 35.54206 98 THR A CA 1
ATOM 773 C C . THR A 1 122 ? 20.46042 43.82481 50.76613 1.000 32.37417 98 THR A C 1
ATOM 774 O O . THR A 1 122 ? 19.75786 44.73133 50.30281 1.000 30.46135 98 THR A O 1
ATOM 778 N N . LEU A 1 123 ? 20.49848 42.59680 50.25881 1.000 26.49547 99 LEU A N 1
ATOM 779 C CA . LEU A 1 123 ? 19.61718 42.13343 49.19960 1.000 24.93194 99 LEU A CA 1
ATOM 780 C C . LEU A 1 123 ? 18.44303 41.37223 49.80765 1.000 22.43939 99 LEU A C 1
ATOM 781 O O . LEU A 1 123 ? 18.50042 40.90626 50.94419 1.000 24.97924 99 LEU A O 1
ATOM 786 N N . VAL A 1 124 ? 17.36922 41.24438 49.02620 1.000 21.25594 100 VAL A N 1
ATOM 787 C CA A VAL A 1 124 ? 16.17178 40.54166 49.46537 0.815 19.68795 100 VAL A CA 1
ATOM 788 C CA B VAL A 1 124 ? 16.14204 40.57166 49.45147 0.185 19.86671 100 VAL A CA 1
ATOM 789 C C . VAL A 1 124 ? 15.61678 39.74901 48.29031 1.000 17.35682 100 VAL A C 1
ATOM 790 O O . VAL A 1 124 ? 15.68035 40.18493 47.13637 1.000 18.39177 100 VAL A O 1
ATOM 797 N N A ARG A 1 125 ? 15.08773 38.56222 48.59072 0.505 18.54025 101 ARG A N 1
ATOM 798 N N B ARG A 1 125 ? 15.07874 38.57061 48.59698 0.495 18.55823 101 ARG A N 1
ATOM 799 C CA A ARG A 1 125 ? 14.47558 37.69478 47.59502 0.505 17.47105 101 ARG A CA 1
ATOM 800 C CA B ARG A 1 125 ? 14.46439 37.71685 47.59223 0.495 17.47226 101 ARG A CA 1
ATOM 801 C C A ARG A 1 125 ? 13.17690 37.13323 48.15540 0.505 15.94163 101 ARG A C 1
ATOM 802 C C B ARG A 1 125 ? 13.18147 37.12218 48.15394 0.495 15.94915 101 ARG A C 1
ATOM 803 O O A ARG A 1 125 ? 12.97535 37.07334 49.37056 0.505 17.04686 101 ARG A O 1
ATOM 804 O O B ARG A 1 125 ? 12.99206 37.03711 49.36862 0.495 17.02544 101 ARG A O 1
ATOM 819 N N . ILE A 1 126 ? 12.30115 36.69919 47.25517 1.000 16.83805 102 ILE A N 1
ATOM 820 C CA . ILE A 1 126 ? 11.14054 35.90927 47.65300 1.000 15.70355 102 ILE A CA 1
ATOM 821 C C . ILE A 1 126 ? 11.57899 34.45511 47.83053 1.000 16.51233 102 ILE A C 1
ATOM 822 O O . ILE A 1 126 ? 12.48781 33.97587 47.13944 1.000 19.45674 102 ILE A O 1
ATOM 827 N N . THR A 1 127 ? 10.95358 33.75298 48.76315 1.000 14.80111 103 THR A N 1
ATOM 828 C CA . THR A 1 127 ? 11.21186 32.32040 48.93046 1.000 14.06578 103 THR A CA 1
ATOM 829 C C . THR A 1 127 ? 10.18787 31.52443 48.13016 1.000 18.05359 103 THR A C 1
ATOM 830 O O . THR A 1 127 ? 9.18277 32.05282 47.65806 1.000 17.83495 103 THR A O 1
ATOM 834 N N . ARG A 1 128 ? 10.42127 30.20822 48.00231 1.000 16.75082 104 ARG A N 1
ATOM 835 C CA . ARG A 1 128 ? 9.39854 29.36619 47.39205 1.000 16.08706 104 ARG A CA 1
ATOM 836 C C . ARG A 1 128 ? 8.05517 29.49500 48.10489 1.000 16.57129 104 ARG A C 1
ATOM 837 O O . ARG A 1 128 ? 7.00093 29.53538 47.44949 1.000 17.92299 104 ARG A O 1
ATOM 845 N N . LYS A 1 129 ? 8.06252 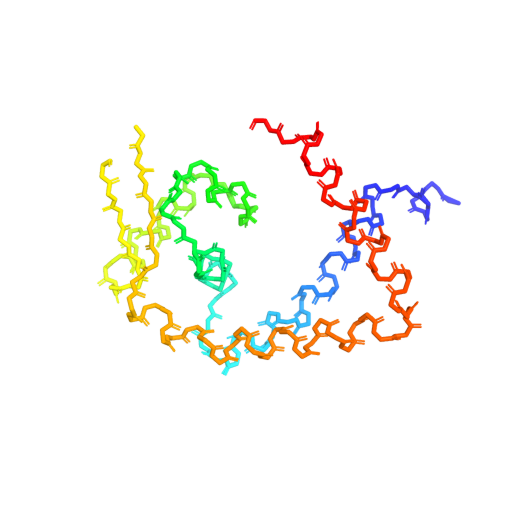29.53080 49.44077 1.000 16.76964 105 LYS A N 1
ATOM 846 C CA . LYS A 1 129 ? 6.80755 29.68959 50.17447 1.000 17.43808 105 LYS A CA 1
ATOM 847 C C . LYS A 1 129 ? 6.08704 30.98160 49.76397 1.000 17.98355 105 LYS A C 1
ATOM 848 O O . LYS A 1 129 ? 4.87081 30.97967 49.52880 1.000 20.04723 105 LYS A O 1
ATOM 854 N N . GLY A 1 130 ? 6.82482 32.09730 49.67350 1.000 17.33271 106 GLY A N 1
ATOM 855 C CA . GLY A 1 130 ? 6.20223 33.35350 49.25327 1.000 16.92260 106 GLY A CA 1
ATOM 856 C C . GLY A 1 130 ? 5.66976 33.29483 47.83302 1.000 18.67733 106 GLY A C 1
ATOM 857 O O . GLY A 1 130 ? 4.56072 33.77158 47.55023 1.000 19.06709 106 GLY A O 1
ATOM 858 N N . LEU A 1 131 ? 6.42886 32.67085 46.92484 1.000 16.88963 107 LEU A N 1
ATOM 859 C CA . LEU A 1 131 ? 5.98508 32.56365 45.53862 1.000 18.24437 107 LEU A CA 1
ATOM 860 C C . LEU A 1 131 ? 4.70474 31.74730 45.43359 1.000 20.01415 107 LEU A C 1
ATOM 861 O O . LEU A 1 131 ? 3.75885 32.12620 44.72241 1.000 21.07865 107 LEU A O 1
ATOM 866 N N . LYS A 1 132 ? 4.66386 30.59355 46.10837 1.000 21.62821 108 LYS A N 1
ATOM 867 C CA . LYS A 1 132 ? 3.44415 29.79946 46.07177 1.000 21.69503 108 LYS A CA 1
ATOM 868 C C . LYS A 1 132 ? 2.28257 30.54532 46.70578 1.000 20.61575 108 LYS A C 1
ATOM 869 O O . LYS A 1 132 ? 1.14372 30.41027 46.25136 1.000 22.65486 108 LYS A O 1
ATOM 875 N N . ALA A 1 133 ? 2.55566 31.36205 47.73032 1.000 18.81344 109 ALA A N 1
ATOM 876 C CA . ALA A 1 133 ? 1.49190 32.12751 48.37337 1.000 20.42277 109 ALA A CA 1
ATOM 877 C C . ALA A 1 133 ? 0.89357 33.18107 47.44357 1.000 18.50398 109 ALA A C 1
ATOM 878 O O . ALA A 1 133 ? -0.31441 33.43522 47.51604 1.000 20.45511 109 ALA A O 1
ATOM 880 N N . VAL A 1 134 ? 1.70440 33.76702 46.56076 1.000 16.90238 110 VAL A N 1
ATOM 881 C CA . VAL A 1 134 ? 1.25556 34.90785 45.76760 1.000 16.91592 110 VAL A CA 1
ATOM 882 C C . VAL A 1 134 ? 0.90589 34.55105 44.32075 1.000 19.74877 110 VAL A C 1
ATOM 883 O O . VAL A 1 134 ? 0.36750 35.40924 43.60042 1.000 19.86342 110 VAL A O 1
ATOM 887 N N . GLU A 1 135 ? 1.18126 33.31720 43.86396 1.000 20.12405 111 GLU A N 1
ATOM 888 C CA A GLU A 1 135 ? 1.08306 33.00296 42.43443 0.567 21.22755 111 GLU A CA 1
ATOM 889 C CA B GLU A 1 135 ? 1.09112 33.05850 42.42688 0.433 21.21499 111 GLU A CA 1
ATOM 890 C C . GLU A 1 135 ? -0.33642 33.19782 41.89449 1.000 20.96023 111 GLU A C 1
ATOM 891 O O . GLU A 1 135 ? -0.54398 33.77816 40.81072 1.000 20.18475 111 GLU A O 1
ATOM 902 N N . HIS A 1 136 ? -1.33629 32.70286 42.62202 1.000 19.64553 112 HIS A N 1
ATOM 903 C CA . HIS A 1 136 ? -2.70273 32.82932 42.11512 1.000 22.33028 112 HIS A CA 1
ATOM 904 C C . HIS A 1 136 ? -3.16222 34.28568 42.10464 1.000 20.12217 112 HIS A C 1
ATOM 905 O O . HIS A 1 136 ? -3.83829 34.73159 41.16345 1.000 19.50716 112 HIS A O 1
ATOM 912 N N . LEU A 1 137 ? -2.82615 35.03049 43.15488 1.000 20.02270 113 LEU A N 1
ATOM 913 C CA . LEU A 1 137 ? -3.12436 36.45743 43.17766 1.000 17.91144 113 LEU A CA 1
ATOM 914 C C . LEU A 1 137 ? -2.48283 37.18210 42.00046 1.000 18.39137 113 LEU A C 1
ATOM 915 O O . LEU A 1 137 ? -3.08296 38.09995 41.43564 1.000 16.68406 113 LEU A O 1
ATOM 920 N N . MET A 1 138 ? -1.25981 36.80231 41.61519 1.000 16.80221 114 MET A N 1
ATOM 921 C CA . MET A 1 138 ? -0.65609 37.40093 40.42703 1.000 18.28578 114 MET A CA 1
ATOM 922 C C . MET A 1 138 ? -1.47391 37.12175 39.17332 1.000 18.04642 114 MET A C 1
ATOM 923 O O . MET A 1 138 ? -1.60592 37.99361 38.30251 1.000 19.10235 114 MET A O 1
ATOM 928 N N . GLU A 1 139 ? -2.01331 35.90277 39.04151 1.000 18.18688 115 GLU A N 1
ATOM 929 C CA A GLU A 1 139 ? -2.88653 35.62283 37.90075 0.514 19.24148 115 GLU A CA 1
ATOM 930 C CA B GLU A 1 139 ? -2.86675 35.65472 37.88165 0.486 19.17809 115 GLU A CA 1
ATOM 931 C C . GLU A 1 139 ? -4.11541 36.52932 37.91530 1.000 17.97049 115 GLU A C 1
ATOM 932 O O . GLU A 1 139 ? -4.53067 37.06138 36.87568 1.000 18.10154 115 GLU A O 1
ATOM 943 N N . LEU A 1 140 ? -4.72099 36.69850 39.08734 1.000 17.15817 116 LEU A N 1
ATOM 944 C CA . LEU A 1 140 ? -5.87513 37.59277 39.19519 1.000 16.92103 116 LEU A CA 1
ATOM 945 C C . LEU A 1 140 ? -5.49015 39.03653 38.87070 1.000 16.48617 116 LEU A C 1
ATOM 946 O O . LEU A 1 140 ? -6.27035 39.76801 38.25126 1.000 16.97802 116 LEU A O 1
ATOM 951 N N . ALA A 1 141 ? -4.27720 39.44765 39.25014 1.000 14.23623 117 ALA A N 1
ATOM 952 C CA . ALA A 1 141 ? -3.81172 40.80156 38.96314 1.000 14.55745 117 ALA A CA 1
ATOM 953 C C . ALA A 1 141 ? -3.67321 41.00482 37.46847 1.000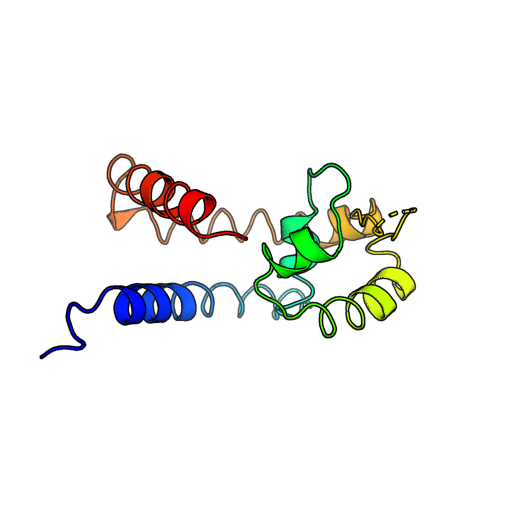 14.82157 117 ALA A C 1
ATOM 954 O O . ALA A 1 141 ? -4.03332 42.06306 36.94059 1.000 14.71543 117 ALA A O 1
ATOM 956 N N . ARG A 1 142 ? -3.14843 39.99458 36.76556 1.000 15.46746 118 ARG A N 1
ATOM 957 C CA . ARG A 1 142 ? -3.04649 40.09090 35.31119 1.000 16.89020 118 ARG A CA 1
ATOM 958 C C . ARG A 1 142 ? -4.42524 40.16674 34.66229 1.000 17.51741 118 ARG A C 1
ATOM 959 O O . ARG A 1 142 ? -4.62923 40.93734 33.70909 1.000 17.84083 118 ARG A O 1
ATOM 967 N N . GLU A 1 143 ? -5.38512 39.38283 35.16287 1.000 16.39810 119 GLU A N 1
ATOM 968 C CA A GLU A 1 143 ? -6.73709 39.45218 34.61080 0.552 19.34311 119 GLU A CA 1
ATOM 969 C CA B GLU A 1 143 ? -6.74329 39.44644 34.62094 0.448 19.32201 119 GLU A CA 1
ATOM 970 C C . GLU A 1 143 ? -7.36165 40.82536 34.83369 1.000 19.07235 119 GLU A C 1
ATOM 971 O O . GLU A 1 143 ? -7.98121 41.39298 33.91758 1.000 18.75584 119 GLU A O 1
ATOM 982 N N . HIS A 1 144 ? -7.19463 41.38699 36.03802 1.000 17.05444 120 HIS A N 1
ATOM 983 C CA . HIS A 1 144 ? -7.73702 42.71239 36.32487 1.000 17.37863 120 HIS A CA 1
ATOM 984 C C . HIS A 1 144 ? -7.08374 43.76925 35.44103 1.000 16.84340 120 HIS A C 1
ATOM 985 O O . HIS A 1 144 ? -7.76961 44.64431 34.88552 1.000 16.73486 120 HIS A O 1
ATOM 992 N N . GLU A 1 145 ? -5.76656 43.68048 35.26145 1.000 14.88358 121 GLU A N 1
ATOM 993 C CA . GLU A 1 145 ? -5.06972 44.61965 34.39132 1.000 16.64924 121 GLU A CA 1
ATOM 994 C C . GLU A 1 145 ? -5.58248 44.52052 32.96061 1.000 16.84382 121 GLU A C 1
ATOM 995 O O . GLU A 1 145 ? -5.74881 45.54027 32.27662 1.000 18.03805 121 GLU A O 1
ATOM 1001 N N . ARG A 1 146 ? -5.79670 43.29175 32.47373 1.000 18.14708 122 ARG A N 1
ATOM 1002 C CA A ARG A 1 146 ? -6.33471 43.12335 31.12833 0.536 20.41058 122 ARG A CA 1
ATOM 1003 C CA B ARG A 1 146 ? -6.32947 43.13002 31.12653 0.464 20.40819 122 ARG A CA 1
ATOM 1004 C C . ARG A 1 146 ? -7.68866 43.80015 30.99544 1.000 19.00176 122 ARG A C 1
ATOM 1005 O O . ARG A 1 146 ? -7.96556 44.45772 29.98475 1.000 19.87830 122 ARG A O 1
ATOM 1020 N N . ARG A 1 147 ? -8.54067 43.66282 32.00729 1.000 19.50891 123 ARG A N 1
ATOM 1021 C CA . ARG A 1 147 ? -9.84100 44.33266 31.97131 1.000 20.02632 123 ARG A CA 1
ATOM 1022 C C . ARG A 1 147 ? -9.69746 45.85223 31.96045 1.000 21.30566 123 ARG A C 1
ATOM 1023 O O . ARG A 1 147 ? -10.43625 46.54565 31.24519 1.000 21.17681 123 ARG A O 1
ATOM 1031 N N . VAL A 1 148 ? -8.77287 46.39135 32.76487 1.000 17.54595 124 VAL A N 1
ATOM 1032 C CA . VAL A 1 148 ? -8.55391 47.83635 32.80232 1.000 17.04640 124 VAL A CA 1
ATOM 1033 C C . VAL A 1 148 ? -8.10128 48.34793 31.43881 1.000 18.68839 124 VAL A C 1
ATOM 1034 O O . VAL A 1 148 ? -8.51409 49.42404 30.98340 1.000 17.59882 124 VAL A O 1
ATOM 1038 N N . LEU A 1 149 ? -7.24186 47.59081 30.77266 1.000 17.16589 125 LEU A N 1
ATOM 1039 C CA . LEU A 1 149 ? -6.64705 48.05254 29.52245 1.000 17.65335 125 LEU A CA 1
ATOM 1040 C C . LEU A 1 149 ? -7.47671 47.72249 28.28638 1.000 21.25835 125 LEU A C 1
ATOM 1041 O O . LEU A 1 149 ? -7.27674 48.35759 27.24295 1.000 20.99047 125 LEU A O 1
ATOM 1046 N N . GLU A 1 150 ? -8.42089 46.78861 28.39149 1.000 19.38721 126 GLU A N 1
ATOM 1047 C CA . GLU A 1 150 ? -9.16484 46.36010 27.20696 1.000 23.31290 126 GLU A CA 1
ATOM 1048 C C . GLU A 1 150 ? -9.88571 47.48153 26.46229 1.000 23.40853 126 GLU A C 1
ATOM 1049 O O . GLU A 1 150 ? -9.84980 47.47066 25.21601 1.000 23.22152 126 GLU A O 1
ATOM 1055 N N . PRO A 1 151 ? -10.53630 48.45039 27.11615 1.000 18.95658 127 PRO A N 1
ATOM 1056 C CA . PRO A 1 151 ? -11.21027 49.51948 26.35328 1.000 23.81324 127 PRO A CA 1
ATOM 1057 C C . PRO A 1 151 ? -10.26665 50.36278 25.53133 1.000 22.36198 127 PRO A C 1
ATOM 1058 O O . PRO A 1 151 ? -10.70646 50.99694 24.56254 1.000 22.58230 127 PRO A O 1
ATOM 1062 N N . PHE A 1 152 ? -8.98697 50.39789 25.87573 1.000 20.31764 128 PHE A N 1
ATOM 1063 C CA . PHE A 1 152 ? -8.01839 51.25986 25.22179 1.000 21.75915 128 PHE A CA 1
ATOM 1064 C C . PHE A 1 152 ? -7.35609 50.61577 24.01461 1.000 26.99769 128 PHE A C 1
ATOM 1065 O O . PHE A 1 152 ? -6.81488 51.33339 23.16529 1.000 28.59387 128 PHE A O 1
ATOM 1073 N N . 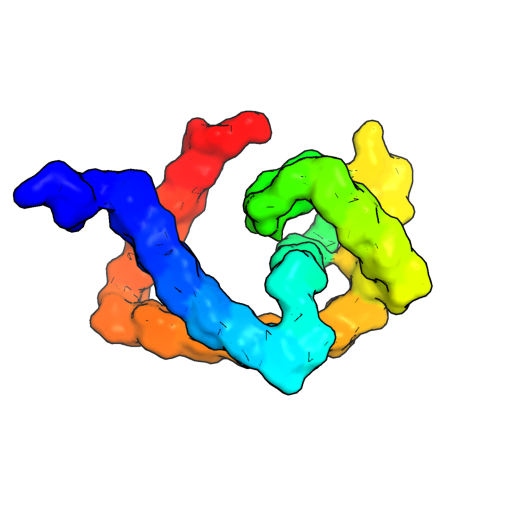GLY A 1 153 ? -7.39311 49.29761 23.90999 1.000 26.72425 129 GLY A N 1
ATOM 1074 C CA . GLY A 1 153 ? -6.73125 48.63152 22.81316 1.000 27.24671 129 GLY A CA 1
ATOM 1075 C C . GLY A 1 153 ? -5.24142 48.46253 23.05191 1.000 35.97501 129 GLY A C 1
ATOM 1076 O O . GLY A 1 153 ? -4.62343 49.14117 23.87334 1.000 28.85711 129 GLY A O 1
ATOM 1077 N N . LEU A 1 154 ? -4.65938 47.54181 22.28052 1.000 27.23228 130 LEU A N 1
ATOM 1078 C CA A LEU A 1 154 ? -3.26894 47.15360 22.48787 0.618 24.96338 130 LEU A CA 1
ATOM 1079 C CA B LEU A 1 154 ? -3.26979 47.15560 22.49584 0.382 24.99337 130 LEU A CA 1
ATOM 1080 C C . LEU A 1 154 ? -2.31333 48.30726 22.21075 1.000 31.16925 130 LEU A C 1
ATOM 1081 O O . LEU A 1 154 ? -1.32640 48.48869 22.93163 1.000 27.70100 130 LEU A O 1
ATOM 1090 N N . ARG A 1 155 ? -2.58326 49.10011 21.17065 1.000 28.25536 131 ARG A N 1
ATOM 1091 C CA . ARG A 1 155 ? -1.67393 50.18951 20.83224 1.000 28.16719 131 ARG A CA 1
ATOM 1092 C C . ARG A 1 155 ? -1.60407 51.21760 21.95582 1.000 26.40926 131 ARG A C 1
ATOM 1093 O O . ARG A 1 155 ? -0.51298 51.58979 22.41012 1.000 27.86829 131 ARG A O 1
ATOM 1101 N N . ARG A 1 156 ? -2.76307 51.70572 22.39676 1.000 26.20796 132 ARG A N 1
ATOM 1102 C CA . ARG A 1 156 ? -2.77955 52.70045 23.46307 1.000 22.73758 132 ARG A CA 1
ATOM 1103 C C . ARG A 1 156 ? -2.26830 52.13011 24.78168 1.000 25.95874 132 ARG A C 1
ATOM 1104 O O . ARG A 1 156 ? -1.58846 52.84303 25.53428 1.000 23.24392 132 ARG A O 1
ATOM 1112 N N . ALA A 1 157 ? -2.55168 50.85624 25.06836 1.000 21.39183 133 ALA A N 1
ATOM 1113 C CA . ALA A 1 157 ? -2.04731 50.24514 26.29375 1.000 20.55082 133 ALA A CA 1
ATOM 1114 C C . ALA A 1 157 ? -0.52725 50.16878 26.28939 1.000 24.01211 133 ALA A C 1
ATOM 1115 O O . ALA A 1 157 ? 0.12657 50.49218 27.29289 1.000 22.58742 133 ALA A O 1
ATOM 1117 N N . GLU A 1 158 ? 0.06017 49.73431 25.17256 1.000 23.04950 134 GLU A N 1
ATOM 1118 C CA . GLU A 1 158 ? 1.51121 49.65376 25.10647 1.000 23.34465 134 GLU A CA 1
ATOM 1119 C C . GLU A 1 158 ? 2.14601 51.03756 25.15343 1.000 22.22236 134 GLU A C 1
ATOM 1120 O O . GLU A 1 158 ? 3.20377 51.21120 25.76907 1.000 23.94894 134 GLU A O 1
ATOM 1126 N N . GLU A 1 159 ? 1.52302 52.03326 24.50962 1.000 20.94250 135 GLU A N 1
ATOM 1127 C CA A GLU A 1 159 ? 2.06098 53.38958 24.56581 0.558 23.34469 135 GLU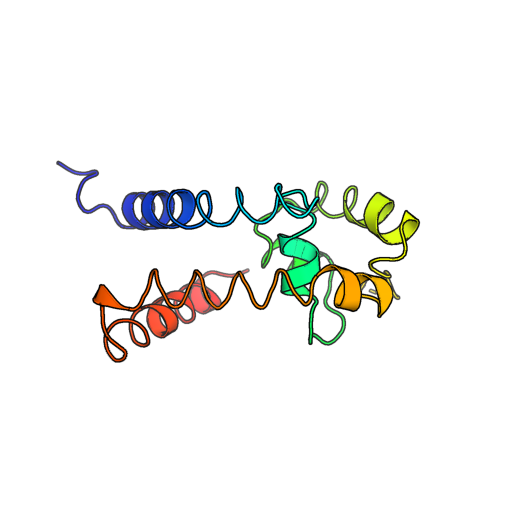 A CA 1
ATOM 1128 C CA B GLU A 1 159 ? 2.06490 53.38609 24.56620 0.442 23.31257 135 GLU A CA 1
ATOM 1129 C C . GLU A 1 159 ? 2.05978 53.91117 25.99407 1.000 23.47701 135 GLU A C 1
ATOM 1130 O O . GLU A 1 159 ? 3.03265 54.53684 26.43878 1.000 22.03550 135 GLU A O 1
ATOM 1141 N N . LEU A 1 160 ? 0.97603 53.65717 26.72511 1.000 19.91794 136 LEU A N 1
ATOM 1142 C CA . LEU A 1 160 ? 0.91427 54.07999 28.11896 1.000 18.21065 136 LEU A CA 1
ATOM 1143 C C . LEU A 1 160 ? 2.01287 53.41036 28.93889 1.000 18.16431 136 LEU A C 1
ATOM 1144 O O . LEU A 1 160 ? 2.73458 54.08032 29.68299 1.000 17.43893 136 LEU A O 1
ATOM 1149 N N . LYS A 1 161 ? 2.16682 52.09056 28.80604 1.000 18.53735 137 LYS A N 1
ATOM 1150 C CA . LYS A 1 161 ? 3.17530 51.41039 29.61406 1.000 17.93649 137 LYS A CA 1
ATOM 1151 C C . LYS A 1 161 ? 4.58481 51.86940 29.26087 1.000 20.25839 137 LYS A C 1
ATOM 1152 O O . LYS A 1 161 ? 5.43962 52.01127 30.14024 1.000 20.34721 137 LYS A O 1
ATOM 1158 N N . GLN A 1 162 ? 4.84369 52.10384 27.97031 1.000 20.12209 138 GLN A N 1
ATOM 1159 C CA . GLN A 1 162 ? 6.14866 52.58067 27.53803 1.000 19.80755 138 GLN A CA 1
ATOM 1160 C C . GLN A 1 162 ? 6.43845 53.95864 28.10942 1.000 18.48735 138 GLN A C 1
ATOM 1161 O O . GLN A 1 162 ? 7.54530 54.21699 28.59455 1.000 19.05361 138 GLN A O 1
ATOM 1167 N N . THR A 1 163 ? 5.46485 54.86950 28.01732 1.000 17.93483 139 THR A N 1
ATOM 1168 C CA . THR A 1 163 ? 5.65753 56.21214 28.55619 1.000 17.52160 139 THR A CA 1
ATOM 1169 C C . THR A 1 163 ? 5.91723 56.16853 30.06042 1.000 16.09183 139 THR A C 1
ATOM 1170 O O . THR A 1 163 ? 6.83419 56.83464 30.54966 1.000 16.28119 139 THR A O 1
ATOM 1174 N N . LEU A 1 164 ? 5.14022 55.35482 30.79843 1.000 14.75109 140 LEU A N 1
ATOM 1175 C CA . LEU A 1 164 ? 5.33438 55.26859 32.24507 1.000 14.49812 140 LEU A CA 1
ATOM 1176 C C . LEU A 1 164 ? 6.70737 54.71008 32.59133 1.000 15.85780 140 LEU A C 1
ATOM 1177 O O . LEU A 1 164 ? 7.38827 55.23001 33.48164 1.000 15.66537 140 LEU A O 1
ATOM 1182 N N . ARG A 1 165 ? 7.14422 53.66178 31.88407 1.000 16.22435 141 ARG A N 1
ATOM 1183 C CA . ARG A 1 165 ? 8.47362 53.11353 32.13657 1.000 15.76701 141 ARG A CA 1
ATOM 1184 C C . ARG A 1 165 ? 9.56324 54.13895 31.85805 1.000 16.20204 141 ARG A C 1
ATOM 1185 O O . ARG A 1 165 ? 10.52578 54.26623 32.62713 1.000 17.14774 141 ARG A O 1
ATOM 1193 N N . GLN A 1 166 ? 9.43730 54.87557 30.75606 1.000 17.96538 142 GLN A N 1
ATOM 1194 C CA A GLN A 1 166 ? 10.43263 55.89624 30.43630 0.439 19.56961 142 GLN A CA 1
ATOM 1195 C CA B GLN A 1 166 ? 10.44059 55.88632 30.44135 0.561 19.52362 142 GLN A CA 1
ATOM 1196 C C . GLN A 1 166 ? 10.46375 56.98583 31.49670 1.000 16.30079 142 GLN A C 1
ATOM 1197 O O . GLN A 1 166 ? 11.53713 57.45872 31.88869 1.000 18.48287 142 GLN A O 1
ATOM 1208 N N A MET A 1 167 ? 9.28867 57.39130 31.99005 0.500 16.31081 143 MET A N 1
ATOM 1209 N N B MET A 1 167 ? 9.28853 57.38898 31.98798 0.500 16.30828 143 MET A N 1
ATOM 1210 C CA A MET A 1 167 ? 9.23807 58.40343 33.04191 0.500 17.28761 143 MET A CA 1
ATOM 1211 C CA B MET A 1 167 ? 9.23505 58.40024 33.03949 0.500 17.29347 143 MET A CA 1
ATOM 1212 C C A MET A 1 167 ? 9.89588 57.90870 34.32596 0.500 15.30148 143 MET A C 1
ATOM 1213 C C B MET A 1 167 ? 9.89766 57.90747 34.32176 0.500 15.31823 143 MET A C 1
ATOM 1214 O O A MET A 1 167 ? 10.65876 58.64360 34.96726 0.500 16.69814 143 MET A O 1
ATOM 1215 O O B MET A 1 167 ? 10.66223 58.64369 34.95977 0.500 16.68787 143 MET A O 1
ATOM 1224 N N . ILE A 1 168 ? 9.62782 56.65749 34.70833 1.000 15.80391 144 ILE A N 1
ATOM 1225 C CA . ILE A 1 168 ? 10.25007 56.11544 35.91400 1.000 15.55141 144 ILE A CA 1
ATOM 1226 C C . ILE A 1 168 ? 11.76076 56.13694 35.76044 1.000 16.74669 144 ILE A C 1
ATOM 1227 O O . ILE A 1 168 ? 12.49390 56.60540 36.64203 1.000 16.83416 144 ILE A O 1
ATOM 1232 N N . ASP A 1 169 ? 12.24816 55.66396 34.60294 1.000 17.83985 145 ASP A N 1
ATOM 1233 C CA . ASP A 1 169 ? 13.69124 55.54940 34.44508 1.000 20.50118 145 ASP A CA 1
ATOM 1234 C C . ASP A 1 169 ? 14.35698 56.91484 34.39144 1.000 19.00766 145 ASP A C 1
ATOM 1235 O O . ASP A 1 169 ? 15.51083 57.05521 34.81455 1.000 23.18317 145 ASP A O 1
ATOM 1240 N N . LEU A 1 170 ? 13.63382 57.93843 33.93917 1.000 18.25152 146 LEU A N 1
ATOM 1241 C CA . LEU A 1 170 ? 14.17178 59.29210 33.94699 1.000 19.97893 146 LEU A CA 1
ATOM 1242 C C . LEU A 1 170 ? 14.12242 59.95474 35.31950 1.000 20.43791 146 LEU A C 1
ATOM 1243 O O . LEU A 1 170 ? 14.89422 60.89111 35.56333 1.000 27.73664 146 LEU A O 1
ATOM 1248 N N . HIS A 1 171 ? 13.22196 59.52802 36.21363 1.000 17.28004 147 HIS A N 1
ATOM 1249 C CA . HIS A 1 171 ? 13.05304 60.23408 37.47684 1.000 17.92892 147 HIS A CA 1
ATOM 1250 C C . HIS A 1 171 ? 13.51797 59.46773 38.70599 1.000 18.57896 147 HIS A C 1
ATOM 1251 O O . HIS A 1 171 ? 13.56414 60.04759 39.79747 1.000 22.07675 147 HIS A O 1
ATOM 1258 N N . VAL A 1 172 ? 13.87506 58.19743 38.56599 1.000 17.85228 148 VAL A N 1
ATOM 1259 C CA . VAL A 1 172 ? 14.35457 57.44101 39.71221 1.000 20.18379 148 VAL A CA 1
ATOM 1260 C C . VAL A 1 172 ? 15.72156 57.96520 40.14136 1.000 25.36688 148 VAL A C 1
ATOM 1261 O O . VAL A 1 172 ? 16.50619 58.46905 39.32727 1.000 30.38793 148 VAL A O 1
ATOM 1265 N N . HIS A 1 173 ? 15.99829 57.87881 41.43912 1.000 27.99720 149 HIS A N 1
ATOM 1266 C CA . HIS A 1 173 ? 17.28614 58.31841 41.97108 1.000 46.25565 149 HIS A CA 1
ATOM 1267 C C . HIS A 1 173 ? 18.22127 57.13363 42.18268 1.000 44.75557 149 HIS A C 1
ATOM 1268 O O . HIS A 1 173 ? 17.77112 55.99305 42.28706 1.000 39.07327 149 HIS A O 1
#

Secondary structure (DSSP, 8-state):
-HHHH-HHHHHHHHHHHHHHHHHHHHHHTT--HHHHHHHHHHTT---EEHHHHHHHTT--HHHHHHHHHHHHHTTSEEEE---EEEE-HHHHHHHHHHHHHHHHHHHHHHGGGHHHHHHHHHHHHHHHHHHH--

Nearest PDB structures (foldseek):
  7kfo-assembly1_A-2  TM=1.008E+00  e=5.410E-23  Variovorax paradoxus
  7kk0-assembly1_A  TM=1.007E+00  e=4.901E-22  Variovorax paradoxus
  7kfq-assembly1_A  TM=1.002E+00  e=1.522E-21  Variovorax paradoxus
  7krh-assembly1_A-2  TM=1.002E+00  e=9.454E-21  Variovorax paradoxus
  3cdh-assembly1_A  TM=8.830E-01  e=7.239E-10  Ruegeria pomeroyi DSS-3

Sequence (134 aa):
RRFVDDDYLPALLAQASQLIISSSSEFHEEVARRQQHGFSVSSEEWRVMASLAGSEPISIGQLAQVVTVVTTKKQQPTVTTRRLLDRMEARGQVERLPITLVVRRITRKGLKAVEEHLMEELAREEHERRRVLEPFGLLRRAEEELKQTLRQQMMIDLHVH

Solvent-accessible surface area: 9408 Å² total; per-residue (Å²): 215,153,74,74,118,96,88,67,20,75,73,62,100,51,67,100,106,77,40,52,100,13,24,96,47,0,126,137,86,68,20,46,34,34,27,30,77,1,2,32,33,1,20,84,44,140,53,27,21,18,33,101,0,9,86,79,2,121,24,162,90,82,52,0,57,148,5,0,75,128,2,56,92,138,30,10,2,57,64,48,147,183,55,56,0,84,21,20,178,115,0,54,111,50,0,68,101,4,36,99,51,21,106,66,23,70,134,141,38,31,136,109,96,34,142,182,129,6,91,93,87,87,106,45,62,134,104,69,75,88,144,135,71,220

Organism: Variovorax paradoxus (strain S110) (NCBI:txid543728)

B-factor: mean 23.79, std 10.65, range [9.2, 75.9]

InterPro domains:
  IPR000835 MarR-type HTH domain [PF01047] (41-97)
  IPR000835 MarR-type HTH domain [PR00598] (57-73)
  IPR000835 MarR-type HTH domain [PR00598] (74-89)
  IPR000835 MarR-type HTH domain [PR00598] (93-109)
  IPR000835 MarR-type HTH domain [PS50995] (13-145)
  IPR000835 MarR-type HTH domain [SM00347] (33-133)
  IPR036388 Winged helix-like DNA-binding domain superfamily [G3DSA:1.10.10.10] (2-147)
  IPR036390 Winged helix DNA-binding domain superfamily [SSF46785] (12-147)
  IPR039422 Transcription regulators MarR/SlyA-like [PTHR33164] (19-144)

Foldseek 3Di:
DCLVPPVVNVVVVVVCVLVVVLQVVCVVLPDHLLLLLQLVVQVPDDWDALVVSCVSSVHDSVVSVVVCVVCVVVVQKDWDDVITIHGDPVVCVSCVVSVVVVVVSVCVVCVVVDDVRVVVVVVVVVVVCVVPPD